Protein AF-A0A8T6FNK4-F1 (afdb_monomer_lite)

Sequence (107 aa):
MPLARRAFQVLQDQLEREAEEIPPPPLLQPEPRVRERVRAERAADGVAVVHGPTAEWLAMTLDIEDVEAREELLDRLRRLGVQRALTRLGVRVGERIRVGEVELTWE

pLDDT: mean 92.65, std 7.88, range [57.12, 98.56]

Structure (mmCIF, N/CA/C/O backbone):
data_AF-A0A8T6FNK4-F1
#
_entry.id   AF-A0A8T6FNK4-F1
#
loop_
_atom_site.group_PDB
_atom_site.id
_atom_site.type_symbol
_atom_site.label_atom_id
_atom_site.label_alt_id
_atom_site.label_comp_id
_atom_site.label_asym_id
_atom_site.label_entity_id
_atom_site.label_seq_id
_atom_site.pdbx_PDB_ins_code
_atom_site.Cartn_x
_atom_site.Cartn_y
_atom_site.Cartn_z
_atom_site.occupancy
_atom_site.B_iso_or_equiv
_atom_site.auth_seq_id
_atom_site.auth_comp_id
_atom_site.auth_asym_id
_atom_site.auth_atom_id
_atom_site.pdbx_PDB_model_num
ATOM 1 N N . MET A 1 1 ? 36.902 22.429 -60.029 1.00 57.12 1 MET A N 1
ATOM 2 C CA . MET A 1 1 ? 37.270 21.641 -58.828 1.00 57.12 1 MET A CA 1
ATOM 3 C C . MET A 1 1 ? 36.617 20.243 -58.827 1.00 57.12 1 MET A C 1
ATOM 5 O O . MET A 1 1 ? 35.851 19.938 -57.922 1.00 57.12 1 MET A O 1
ATOM 9 N N . PRO A 1 2 ? 36.877 19.369 -59.821 1.00 72.69 2 PRO A N 1
ATOM 10 C CA . PRO A 1 2 ? 36.221 18.053 -59.910 1.00 72.69 2 PRO A CA 1
ATOM 11 C C . PRO A 1 2 ? 36.793 16.999 -58.941 1.00 72.69 2 PRO A C 1
ATOM 13 O O . PRO A 1 2 ? 36.080 16.084 -58.540 1.00 72.69 2 PRO A O 1
ATOM 16 N N . LEU A 1 3 ? 38.058 17.142 -58.528 1.00 79.94 3 LEU A N 1
ATOM 17 C CA . LEU A 1 3 ? 38.746 16.165 -57.674 1.00 79.94 3 LEU A CA 1
ATOM 18 C C . LEU A 1 3 ? 38.212 16.141 -56.236 1.00 79.94 3 LEU A C 1
ATOM 20 O O . LEU A 1 3 ? 38.030 15.065 -55.680 1.00 79.94 3 LEU A O 1
ATOM 24 N N . ALA A 1 4 ? 37.884 17.304 -55.665 1.00 87.50 4 ALA A N 1
ATOM 25 C CA . ALA A 1 4 ? 37.330 17.395 -54.312 1.00 87.50 4 ALA A CA 1
ATOM 26 C C . ALA A 1 4 ? 35.978 16.670 -54.189 1.00 87.50 4 ALA A C 1
ATOM 28 O O . ALA A 1 4 ? 35.742 15.954 -53.222 1.00 87.50 4 ALA A O 1
ATOM 29 N N . ARG A 1 5 ? 35.114 16.791 -55.209 1.00 87.88 5 ARG A N 1
ATOM 30 C CA . ARG A 1 5 ? 33.811 16.109 -55.243 1.00 87.88 5 ARG A CA 1
ATOM 31 C C . ARG A 1 5 ? 33.963 14.591 -55.317 1.00 87.88 5 ARG A C 1
ATOM 33 O O . ARG A 1 5 ? 33.252 13.879 -54.620 1.00 87.88 5 ARG A O 1
ATOM 40 N N . ARG A 1 6 ? 34.908 14.110 -56.130 1.00 89.19 6 ARG A N 1
ATOM 41 C CA . ARG A 1 6 ? 35.174 12.675 -56.283 1.00 89.19 6 ARG A CA 1
ATOM 42 C C . ARG A 1 6 ? 35.794 12.070 -55.024 1.00 89.19 6 ARG A C 1
ATOM 44 O O . ARG A 1 6 ? 35.393 10.987 -54.626 1.00 89.19 6 ARG A O 1
ATOM 51 N N . ALA A 1 7 ? 36.726 12.777 -54.385 1.00 90.69 7 ALA A N 1
ATOM 52 C CA . ALA A 1 7 ? 37.293 12.357 -53.105 1.00 90.69 7 ALA A CA 1
ATOM 53 C C . ALA A 1 7 ? 36.218 12.283 -52.009 1.00 90.69 7 ALA A C 1
ATOM 55 O O . ALA A 1 7 ? 36.178 11.317 -51.255 1.00 90.69 7 ALA A O 1
ATOM 56 N N . PHE A 1 8 ? 35.309 13.264 -51.970 1.00 92.12 8 PHE A N 1
ATOM 57 C CA . PHE A 1 8 ? 34.181 13.253 -51.042 1.00 92.12 8 PHE A CA 1
ATOM 58 C C . PHE A 1 8 ? 33.244 12.063 -51.284 1.00 92.12 8 PHE A C 1
ATOM 60 O O . PHE A 1 8 ? 32.860 11.403 -50.329 1.00 92.12 8 PHE A O 1
ATOM 67 N N . GLN A 1 9 ? 32.926 11.745 -52.543 1.00 93.56 9 GLN A N 1
ATOM 68 C CA . GLN A 1 9 ? 32.095 10.583 -52.885 1.00 93.56 9 GLN A CA 1
ATOM 69 C C . GLN A 1 9 ? 32.731 9.263 -52.446 1.00 93.56 9 GLN A C 1
ATOM 71 O O . GLN A 1 9 ? 32.071 8.467 -51.800 1.00 93.56 9 GLN A O 1
ATOM 76 N N . VAL A 1 10 ? 34.028 9.071 -52.701 1.00 93.19 10 VAL A N 1
ATOM 77 C CA . VAL A 1 10 ? 34.735 7.855 -52.264 1.00 93.19 10 VAL A CA 1
ATOM 78 C C . VAL A 1 10 ? 34.715 7.707 -50.741 1.00 93.19 10 VAL A C 1
ATOM 80 O O . VAL A 1 10 ? 34.553 6.599 -50.244 1.00 93.19 10 VAL A O 1
ATOM 83 N N . LEU A 1 11 ? 34.850 8.809 -49.997 1.00 93.19 11 LEU A N 1
ATOM 84 C CA . LEU A 1 11 ? 34.742 8.781 -48.539 1.00 93.19 11 LEU A CA 1
ATOM 85 C C . LEU A 1 11 ? 33.323 8.423 -48.074 1.00 93.19 11 LEU A C 1
ATOM 87 O O . LEU A 1 11 ? 33.187 7.656 -47.130 1.00 93.19 11 LEU A O 1
ATOM 91 N N . GLN A 1 12 ? 32.279 8.958 -48.717 1.00 93.56 12 GLN A N 1
ATOM 92 C CA . GLN A 1 12 ? 30.893 8.608 -48.381 1.00 93.56 12 GLN A CA 1
ATOM 93 C C . GLN A 1 12 ? 30.618 7.125 -48.643 1.00 93.56 12 GLN A C 1
ATOM 95 O O . GLN A 1 12 ? 30.168 6.434 -47.737 1.00 93.56 12 GLN A O 1
ATOM 100 N N . ASP A 1 13 ? 30.999 6.618 -49.817 1.00 93.69 13 ASP A N 1
ATOM 101 C CA . ASP A 1 13 ? 30.824 5.206 -50.176 1.00 93.69 13 ASP A CA 1
ATOM 102 C C . ASP A 1 13 ? 31.567 4.270 -49.205 1.00 93.69 13 ASP A C 1
ATOM 104 O O . ASP A 1 13 ? 31.123 3.154 -48.943 1.00 93.69 13 ASP A O 1
ATOM 108 N N . GLN A 1 14 ? 32.727 4.701 -48.698 1.00 91.38 14 GLN A N 1
ATOM 109 C CA . GLN A 1 14 ? 33.507 3.960 -47.706 1.00 91.38 14 GLN A CA 1
ATOM 110 C C . GLN A 1 14 ? 32.788 3.933 -46.348 1.00 91.38 14 GLN A C 1
ATOM 112 O O . GLN A 1 14 ? 32.658 2.868 -45.752 1.00 91.38 14 GLN A O 1
ATOM 117 N N . LEU A 1 15 ? 32.284 5.082 -45.887 1.00 89.25 15 LEU A N 1
ATOM 118 C CA . LEU A 1 15 ? 31.544 5.196 -44.627 1.00 89.25 15 LEU A CA 1
ATOM 119 C C . LEU A 1 15 ? 30.228 4.411 -44.652 1.00 89.25 15 LEU A C 1
ATOM 121 O O . LEU A 1 15 ? 29.854 3.824 -43.642 1.00 89.25 15 LEU A O 1
ATOM 125 N N . GLU A 1 16 ? 29.534 4.381 -45.791 1.00 89.00 16 GLU A N 1
ATOM 126 C CA . GLU A 1 16 ? 28.312 3.589 -45.967 1.00 89.00 16 GLU A CA 1
ATOM 127 C C . GLU A 1 16 ? 28.598 2.088 -45.853 1.00 89.00 16 GLU A C 1
ATOM 129 O O . GLU A 1 16 ? 27.894 1.392 -45.127 1.00 89.00 16 GLU A O 1
ATOM 134 N N . ARG A 1 17 ? 29.678 1.597 -46.474 1.00 87.88 17 ARG A N 1
ATOM 135 C CA . ARG A 1 17 ? 30.098 0.191 -46.338 1.00 87.88 17 ARG A CA 1
ATOM 136 C C . ARG A 1 17 ? 30.492 -0.157 -44.911 1.00 87.88 17 ARG A C 1
ATOM 138 O O . ARG A 1 17 ? 30.072 -1.185 -44.395 1.00 87.88 17 ARG A O 1
ATOM 145 N N . GLU A 1 18 ? 31.269 0.709 -44.265 1.00 86.56 18 GLU A N 1
ATOM 146 C CA . GLU A 1 18 ? 31.646 0.525 -42.861 1.00 86.56 18 GLU A CA 1
ATOM 147 C C . GLU A 1 18 ? 30.403 0.502 -41.955 1.00 86.56 18 GLU A C 1
ATOM 149 O O . GLU A 1 18 ? 30.331 -0.308 -41.035 1.00 86.56 18 GLU A O 1
ATOM 154 N N . ALA A 1 19 ? 29.389 1.328 -42.235 1.00 84.25 19 ALA A N 1
ATOM 155 C CA . ALA A 1 19 ? 28.127 1.328 -41.497 1.00 84.25 19 ALA A CA 1
ATOM 156 C C . ALA A 1 19 ? 27.272 0.073 -41.752 1.00 84.25 19 ALA A C 1
ATOM 158 O O . ALA A 1 19 ? 26.620 -0.399 -40.823 1.00 84.25 19 ALA A O 1
ATOM 159 N N . GLU A 1 20 ? 27.274 -0.475 -42.971 1.00 85.50 20 GLU A N 1
ATOM 160 C CA . GLU A 1 20 ? 26.592 -1.735 -43.306 1.00 85.50 20 GLU A CA 1
ATOM 161 C C . GLU A 1 20 ? 27.255 -2.958 -42.651 1.00 85.50 20 GLU A C 1
ATOM 163 O O . GLU A 1 20 ? 26.569 -3.915 -42.287 1.00 85.50 20 GLU A O 1
ATOM 168 N N . GLU A 1 21 ? 28.578 -2.928 -42.472 1.00 88.38 21 GLU A N 1
ATOM 169 C CA . GLU A 1 21 ? 29.337 -3.992 -41.805 1.00 88.38 21 GLU A CA 1
ATOM 170 C C . GLU A 1 21 ? 29.169 -3.983 -40.279 1.00 88.38 21 GLU A C 1
ATOM 172 O O . GLU A 1 21 ? 29.308 -5.026 -39.631 1.00 88.38 21 GLU A O 1
ATOM 177 N N . ILE A 1 22 ? 28.845 -2.829 -39.687 1.00 86.19 22 ILE A N 1
ATOM 178 C CA . ILE A 1 22 ? 28.584 -2.714 -38.252 1.00 86.19 22 ILE A CA 1
ATOM 179 C C . ILE A 1 22 ? 27.149 -3.187 -37.974 1.00 86.19 22 ILE A C 1
ATOM 181 O O . ILE A 1 22 ? 26.191 -2.512 -38.358 1.00 86.19 22 ILE A O 1
ATOM 185 N N . PRO A 1 23 ? 26.950 -4.314 -37.259 1.00 86.06 23 PRO A N 1
ATOM 186 C CA . PRO A 1 23 ? 25.608 -4.725 -36.880 1.00 86.06 23 PRO A CA 1
ATOM 187 C C . PRO A 1 23 ? 24.967 -3.628 -36.017 1.00 86.06 23 PRO A C 1
ATOM 189 O O . PRO A 1 23 ? 25.644 -3.048 -35.157 1.00 86.06 23 PRO A O 1
ATOM 192 N N . PRO A 1 24 ? 23.666 -3.340 -36.201 1.00 85.56 24 PRO A N 1
ATOM 193 C CA . PRO A 1 24 ? 22.994 -2.343 -35.388 1.00 85.56 24 PRO A CA 1
ATOM 194 C C . PRO A 1 24 ? 23.098 -2.738 -33.909 1.00 85.56 24 PRO A C 1
ATOM 196 O O . PRO A 1 24 ? 23.025 -3.929 -33.579 1.00 85.56 24 PRO A O 1
ATOM 199 N N . PRO A 1 25 ? 23.258 -1.763 -32.997 1.00 86.56 25 PRO A N 1
ATOM 200 C CA . PRO A 1 25 ? 23.286 -2.065 -31.577 1.00 86.56 25 PRO A CA 1
ATOM 201 C C . PRO A 1 25 ? 21.984 -2.774 -31.175 1.00 86.56 25 PRO A C 1
ATOM 203 O O . PRO A 1 25 ? 20.919 -2.477 -31.731 1.00 86.56 25 PRO A O 1
ATOM 206 N N . PRO A 1 26 ? 22.033 -3.702 -30.206 1.00 89.62 26 PRO A N 1
ATOM 207 C CA . PRO A 1 26 ? 20.836 -4.395 -29.761 1.00 89.62 26 PRO A CA 1
ATOM 208 C C . PRO A 1 26 ? 19.813 -3.387 -29.228 1.00 89.62 26 PRO A C 1
ATOM 210 O O . PRO A 1 26 ? 20.117 -2.557 -28.369 1.00 89.62 26 PRO A O 1
ATOM 213 N N . L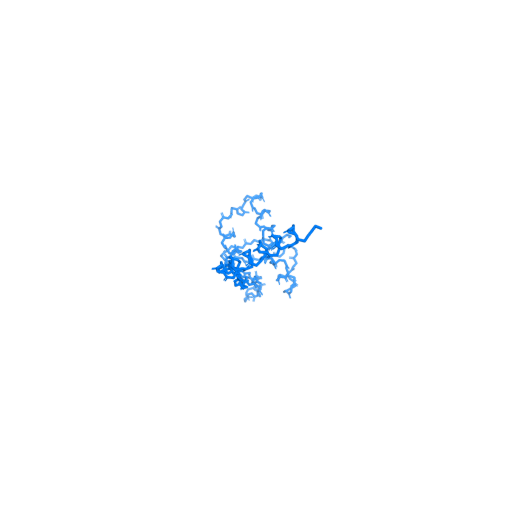EU A 1 27 ? 18.576 -3.483 -29.717 1.00 91.56 27 LEU A N 1
ATOM 214 C CA . LEU A 1 27 ? 17.462 -2.722 -29.168 1.00 91.56 27 LEU A CA 1
ATOM 215 C C . LEU A 1 27 ? 17.015 -3.381 -27.862 1.00 91.56 27 LEU A C 1
ATOM 217 O O . LEU A 1 27 ? 16.412 -4.453 -27.868 1.00 91.56 27 LEU A O 1
ATOM 221 N N . LEU A 1 28 ? 17.297 -2.730 -26.735 1.00 90.25 28 LEU A N 1
ATOM 222 C CA . LEU A 1 28 ? 16.759 -3.138 -25.441 1.00 90.25 28 LEU A CA 1
ATOM 223 C C . LEU A 1 28 ? 15.255 -2.836 -25.414 1.00 90.25 28 LEU A C 1
ATOM 225 O O . LEU A 1 28 ? 14.851 -1.685 -25.260 1.00 90.25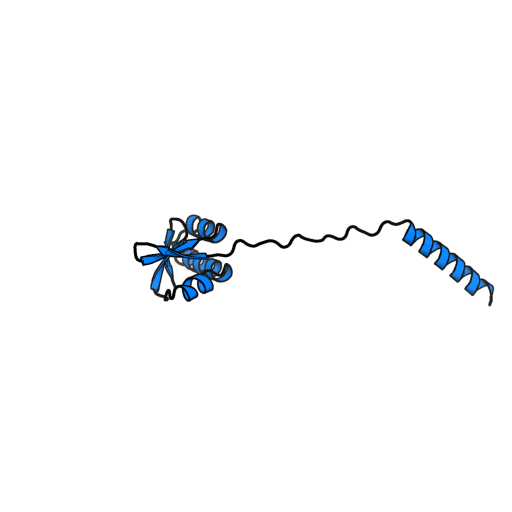 28 LEU A O 1
ATOM 229 N N . GLN A 1 29 ? 14.428 -3.870 -25.560 1.00 86.00 29 GLN A N 1
ATOM 230 C CA . GLN A 1 29 ? 12.983 -3.788 -25.344 1.00 86.00 29 GLN A CA 1
ATOM 231 C C . GLN A 1 29 ? 12.669 -4.337 -23.949 1.00 86.00 29 GLN A C 1
ATOM 233 O O . GLN A 1 29 ? 12.567 -5.553 -23.788 1.00 86.00 29 GLN A O 1
ATOM 238 N N . PRO A 1 30 ? 12.574 -3.486 -22.909 1.00 84.75 30 PRO A N 1
ATOM 239 C CA . PRO A 1 30 ? 12.195 -3.966 -21.591 1.00 84.75 30 PRO A CA 1
ATOM 240 C C . PRO A 1 30 ? 10.786 -4.553 -21.656 1.00 84.75 30 PRO A C 1
ATOM 242 O O . PRO A 1 30 ? 9.855 -3.905 -22.139 1.00 84.75 30 PRO A O 1
ATOM 245 N N . GLU A 1 31 ? 10.625 -5.769 -21.140 1.00 83.94 31 GLU A N 1
ATOM 246 C CA . GLU A 1 31 ? 9.302 -6.361 -21.001 1.00 83.94 31 GLU A CA 1
ATOM 247 C C . GLU A 1 31 ? 8.420 -5.460 -20.121 1.00 83.94 31 GLU A C 1
ATOM 249 O O . GLU A 1 31 ? 8.889 -4.938 -19.095 1.00 83.94 31 GLU A O 1
ATOM 254 N N . PRO A 1 32 ? 7.137 -5.262 -20.481 1.00 78.81 32 PRO A N 1
ATOM 255 C CA . PRO A 1 32 ? 6.202 -4.562 -19.621 1.00 78.81 32 PRO A CA 1
ATOM 256 C C . PRO A 1 32 ? 6.146 -5.268 -18.267 1.00 78.81 32 PRO A C 1
ATOM 258 O O . PRO A 1 32 ? 5.621 -6.374 -18.144 1.00 78.81 32 PRO A O 1
ATOM 261 N N . ARG A 1 33 ? 6.673 -4.627 -17.220 1.00 72.56 33 ARG A N 1
ATOM 262 C CA . ARG A 1 33 ? 6.531 -5.152 -15.862 1.00 72.56 33 ARG A CA 1
ATOM 263 C C . ARG A 1 33 ? 5.061 -5.073 -15.481 1.00 72.56 33 ARG A C 1
ATOM 265 O O . ARG A 1 33 ? 4.550 -3.987 -15.192 1.00 72.56 33 ARG A O 1
ATOM 272 N N . VAL A 1 34 ? 4.386 -6.219 -15.449 1.00 65.75 34 VAL A N 1
ATOM 273 C CA . VAL A 1 34 ? 3.091 -6.348 -14.781 1.00 65.75 34 VAL A CA 1
ATOM 274 C C . VAL A 1 34 ? 3.360 -6.128 -13.297 1.00 65.75 34 VAL A C 1
ATOM 276 O O . VAL A 1 34 ? 3.755 -7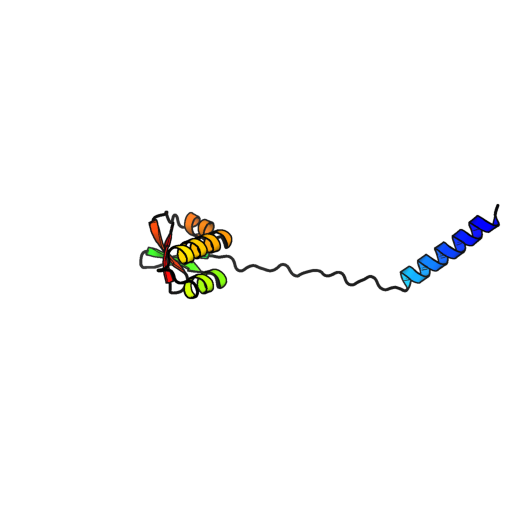.039 -12.579 1.00 65.75 34 VAL A O 1
ATOM 279 N N . ARG A 1 35 ? 3.225 -4.884 -12.831 1.00 65.31 35 ARG A N 1
ATOM 280 C CA . ARG A 1 35 ? 3.212 -4.620 -11.393 1.00 65.31 35 ARG A CA 1
ATOM 281 C C . ARG A 1 35 ? 1.988 -5.337 -10.842 1.00 65.31 35 ARG A C 1
ATOM 283 O O . ARG A 1 35 ? 0.873 -5.043 -11.285 1.00 65.31 35 ARG A O 1
ATOM 290 N N . GLU A 1 36 ? 2.188 -6.271 -9.917 1.00 69.44 36 GLU A N 1
ATOM 291 C CA . GLU A 1 36 ? 1.071 -6.811 -9.150 1.00 69.44 36 GLU A CA 1
ATOM 292 C C . GLU A 1 36 ? 0.312 -5.639 -8.539 1.00 69.44 36 GLU A C 1
ATOM 294 O O . GLU A 1 36 ? 0.874 -4.784 -7.851 1.00 69.44 36 GLU A O 1
ATOM 299 N N . ARG A 1 37 ? -0.967 -5.528 -8.900 1.00 80.12 37 ARG A N 1
ATOM 300 C CA . ARG A 1 37 ? -1.797 -4.443 -8.396 1.00 80.12 37 ARG A CA 1
ATOM 301 C C . ARG A 1 37 ? -2.133 -4.762 -6.954 1.00 80.12 37 ARG A C 1
ATOM 303 O O . ARG A 1 37 ? -2.646 -5.844 -6.683 1.00 80.12 37 ARG A O 1
ATOM 310 N N . VAL A 1 38 ? -1.947 -3.775 -6.085 1.00 94.06 38 VAL A N 1
ATOM 311 C CA . VAL A 1 38 ? -2.585 -3.771 -4.773 1.00 94.06 38 VAL A CA 1
ATOM 312 C C . VAL A 1 38 ? -4.086 -3.992 -4.959 1.00 94.06 38 VAL A C 1
ATOM 314 O O . VAL A 1 38 ? -4.740 -3.303 -5.754 1.00 94.06 38 VAL A O 1
ATOM 317 N N . ARG A 1 39 ? -4.621 -4.967 -4.232 1.00 95.50 39 ARG A N 1
ATOM 318 C CA . ARG A 1 39 ? -6.054 -5.250 -4.140 1.00 95.50 39 ARG A CA 1
ATOM 319 C C . ARG A 1 39 ? -6.484 -5.111 -2.691 1.00 95.50 39 ARG A C 1
ATOM 321 O O . ARG A 1 39 ? -5.664 -5.190 -1.788 1.00 95.50 39 ARG A O 1
ATOM 328 N N . ALA A 1 40 ? -7.768 -4.878 -2.482 1.00 97.25 40 ALA A N 1
ATOM 329 C CA . ALA A 1 40 ? -8.345 -4.931 -1.156 1.00 97.25 40 ALA A CA 1
ATOM 330 C C . ALA A 1 40 ? -9.723 -5.584 -1.239 1.00 97.25 40 ALA A C 1
ATOM 332 O O . ALA A 1 40 ? -10.417 -5.430 -2.248 1.00 97.25 40 ALA A O 1
ATOM 333 N N . GLU A 1 41 ? -10.124 -6.255 -0.169 1.00 97.81 41 GLU A N 1
ATOM 334 C CA . GLU A 1 41 ? -11.456 -6.835 0.012 1.00 97.81 41 GLU A CA 1
ATOM 335 C C . GLU A 1 41 ? -11.942 -6.639 1.452 1.00 97.81 41 GLU A C 1
ATOM 337 O O . GLU A 1 41 ? -11.155 -6.291 2.330 1.00 97.81 41 GLU A O 1
ATOM 342 N N . ARG A 1 42 ? -13.239 -6.831 1.713 1.00 97.75 42 ARG A N 1
ATOM 343 C CA . ARG A 1 42 ? -13.735 -6.922 3.094 1.00 97.75 42 ARG A CA 1
ATOM 344 C C . ARG A 1 42 ? -13.722 -8.380 3.537 1.00 97.75 42 ARG A C 1
ATOM 346 O O . ARG A 1 42 ? -14.293 -9.227 2.854 1.00 97.75 42 ARG A O 1
ATOM 353 N N . ALA A 1 43 ? -13.096 -8.649 4.677 1.00 97.19 43 ALA A N 1
ATOM 354 C CA . ALA A 1 43 ? -13.136 -9.953 5.322 1.00 97.19 43 ALA A CA 1
ATOM 355 C C . ALA A 1 43 ? -14.495 -10.209 5.998 1.00 97.19 43 ALA A C 1
ATOM 357 O O . ALA A 1 43 ? -15.344 -9.320 6.105 1.00 97.19 43 ALA A O 1
ATOM 358 N N . ALA A 1 44 ? -14.703 -11.445 6.460 1.00 96.19 44 ALA A N 1
ATOM 359 C CA . ALA A 1 44 ? -15.940 -11.863 7.126 1.00 96.19 44 ALA A CA 1
ATOM 360 C C . ALA A 1 44 ? -16.216 -11.104 8.439 1.00 96.19 44 ALA A C 1
ATOM 362 O O . ALA A 1 44 ? -17.371 -10.939 8.820 1.00 96.19 44 ALA A O 1
ATOM 363 N N . ASP A 1 45 ? -15.166 -10.616 9.104 1.00 95.62 45 ASP A N 1
ATOM 364 C CA . ASP A 1 45 ? -15.237 -9.759 10.296 1.00 95.62 45 ASP A CA 1
ATOM 365 C C . ASP A 1 45 ? -15.510 -8.276 9.963 1.00 95.62 45 ASP A C 1
ATOM 367 O O . ASP A 1 45 ? -15.614 -7.440 10.859 1.00 95.62 45 ASP A O 1
ATOM 371 N N . GLY A 1 46 ? -15.643 -7.942 8.676 1.00 95.38 46 GLY A N 1
ATOM 372 C CA . GLY A 1 46 ? -15.898 -6.595 8.178 1.00 95.38 46 GLY A CA 1
ATOM 373 C C . GLY A 1 46 ? -14.649 -5.728 8.011 1.00 95.38 46 GLY A C 1
ATOM 374 O O . GLY A 1 46 ? -14.759 -4.653 7.414 1.00 95.38 46 GLY A O 1
ATOM 375 N N . VAL A 1 47 ? -13.471 -6.171 8.464 1.00 97.94 47 VAL A N 1
ATOM 376 C CA . VAL A 1 47 ? -12.212 -5.424 8.323 1.00 97.94 47 VAL A CA 1
ATOM 377 C C . VAL A 1 47 ? -11.767 -5.436 6.860 1.00 97.94 47 VAL A C 1
ATOM 379 O O . VAL A 1 47 ? -11.898 -6.439 6.154 1.00 97.94 47 VAL A O 1
ATOM 382 N N . ALA A 1 48 ? -11.262 -4.304 6.370 1.00 98.31 48 ALA A N 1
ATOM 383 C CA . ALA A 1 48 ? -10.712 -4.236 5.022 1.00 98.31 48 ALA A CA 1
ATOM 384 C C . ALA A 1 48 ? -9.302 -4.841 4.994 1.00 98.31 48 ALA A C 1
ATOM 386 O O . ALA A 1 48 ? -8.406 -4.353 5.679 1.00 98.31 48 ALA A O 1
ATOM 387 N N . VAL A 1 49 ? -9.110 -5.879 4.186 1.00 98.44 49 VAL A N 1
ATOM 388 C CA . VAL A 1 49 ? -7.838 -6.586 4.011 1.00 98.44 49 VAL A CA 1
ATOM 389 C C . VAL A 1 49 ? -7.187 -6.132 2.712 1.00 98.44 49 VAL A C 1
ATOM 391 O O . VAL A 1 49 ? -7.825 -6.132 1.660 1.00 98.44 49 VAL A O 1
ATOM 394 N N . VAL A 1 50 ? -5.922 -5.732 2.785 1.00 98.12 50 VAL A N 1
ATOM 395 C CA . VAL A 1 50 ? -5.099 -5.270 1.667 1.00 98.12 50 VAL A CA 1
ATOM 396 C C . VAL A 1 50 ? -4.114 -6.367 1.282 1.00 98.12 50 VAL A C 1
ATOM 398 O O . VAL A 1 50 ? -3.350 -6.840 2.118 1.00 98.12 50 VAL A O 1
ATOM 401 N N . HIS A 1 51 ? -4.102 -6.701 -0.006 1.00 96.81 51 HIS A N 1
ATOM 402 C CA . HIS A 1 51 ? -3.241 -7.711 -0.616 1.00 96.81 51 HIS A CA 1
ATOM 403 C C . HIS A 1 51 ? -2.229 -7.058 -1.558 1.00 96.81 51 HIS A C 1
ATOM 405 O O . HIS A 1 51 ? -2.598 -6.261 -2.434 1.00 96.81 51 HIS A O 1
ATOM 411 N N . GLY A 1 52 ? -0.961 -7.428 -1.417 1.00 95.00 52 GLY A N 1
ATOM 412 C CA . GLY A 1 52 ? 0.138 -6.980 -2.262 1.00 95.00 52 GLY A CA 1
ATOM 413 C C . GLY A 1 52 ? 1.497 -7.219 -1.595 1.00 95.00 52 GLY A C 1
ATOM 414 O O . GLY A 1 52 ? 1.739 -6.622 -0.545 1.00 95.00 52 GLY A O 1
ATOM 415 N N . PRO A 1 53 ? 2.438 -7.958 -2.219 1.00 94.75 53 PRO A N 1
ATOM 416 C CA . PRO A 1 53 ? 3.661 -8.396 -1.537 1.00 94.75 53 PRO A CA 1
ATOM 417 C C . PRO A 1 53 ? 4.496 -7.264 -0.933 1.00 94.75 53 PRO A C 1
ATOM 419 O O . PRO A 1 53 ? 4.997 -7.375 0.179 1.00 94.75 53 PRO A O 1
ATOM 422 N N . THR A 1 54 ? 4.634 -6.138 -1.641 1.00 95.06 54 THR A N 1
ATOM 423 C CA . THR A 1 54 ? 5.382 -4.981 -1.122 1.00 95.06 54 THR A CA 1
ATOM 424 C C . THR A 1 54 ? 4.653 -4.286 0.026 1.00 95.06 54 THR A C 1
ATOM 426 O O . THR A 1 54 ? 5.306 -3.807 0.945 1.00 95.06 54 THR A O 1
ATOM 429 N N . ALA A 1 55 ? 3.321 -4.212 -0.019 1.00 96.81 55 ALA A N 1
ATOM 430 C CA . ALA A 1 55 ? 2.533 -3.593 1.045 1.00 96.81 55 ALA A CA 1
ATOM 431 C C . ALA A 1 55 ? 2.594 -4.436 2.326 1.00 96.81 55 ALA A C 1
ATOM 433 O O . ALA A 1 55 ? 2.861 -3.898 3.396 1.00 96.81 55 ALA A O 1
ATOM 434 N N . GLU A 1 56 ? 2.423 -5.751 2.189 1.00 97.44 56 GLU A N 1
ATOM 435 C CA . GLU A 1 56 ? 2.527 -6.725 3.280 1.00 97.44 56 GLU A CA 1
ATOM 436 C C . GLU A 1 56 ? 3.926 -6.718 3.901 1.00 97.44 56 GLU A C 1
ATOM 438 O O . GLU A 1 56 ? 4.067 -6.574 5.112 1.00 97.44 56 GLU A O 1
ATOM 443 N N . TRP A 1 57 ? 4.974 -6.766 3.071 1.00 97.31 57 TRP A N 1
ATOM 444 C CA . TRP A 1 57 ? 6.356 -6.707 3.548 1.00 97.31 57 TRP A CA 1
ATOM 445 C C . TRP A 1 57 ? 6.664 -5.412 4.312 1.00 97.31 57 TRP A C 1
ATOM 447 O O . TRP A 1 57 ? 7.295 -5.461 5.367 1.00 97.31 57 TRP A O 1
ATOM 457 N N . LEU A 1 58 ? 6.210 -4.257 3.808 1.00 97.56 58 LEU A N 1
ATOM 458 C CA . LEU A 1 58 ? 6.390 -2.977 4.4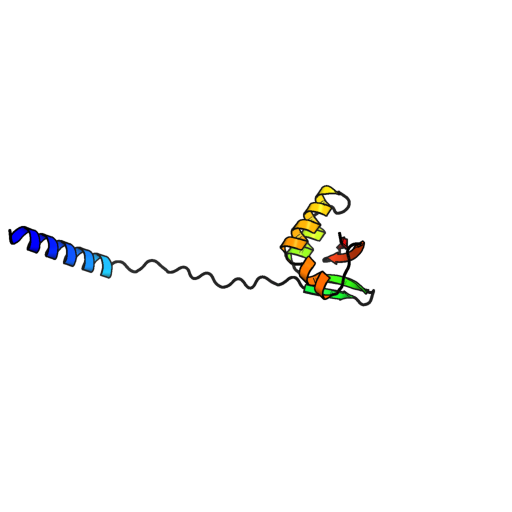98 1.00 97.56 58 LEU A CA 1
ATOM 459 C C . LEU A 1 58 ? 5.696 -2.973 5.861 1.00 97.56 58 LEU A C 1
ATOM 461 O O . LEU A 1 58 ? 6.315 -2.566 6.840 1.00 97.56 58 LEU A O 1
ATOM 465 N N . ALA A 1 59 ? 4.446 -3.441 5.919 1.00 97.62 59 ALA A N 1
ATOM 466 C CA . ALA A 1 59 ? 3.675 -3.487 7.155 1.00 97.62 59 ALA A CA 1
ATOM 467 C C . ALA A 1 59 ? 4.331 -4.394 8.205 1.00 97.62 59 ALA A C 1
ATOM 469 O O . ALA A 1 59 ? 4.379 -4.033 9.372 1.00 97.62 59 ALA A O 1
ATOM 470 N N . MET A 1 60 ? 4.898 -5.530 7.788 1.00 97.38 60 MET A N 1
ATOM 471 C CA . MET A 1 60 ? 5.618 -6.443 8.683 1.00 97.38 60 MET A CA 1
ATOM 472 C C . MET A 1 60 ? 6.984 -5.921 9.152 1.00 97.38 60 MET A C 1
ATOM 474 O O . MET A 1 60 ? 7.501 -6.409 10.154 1.00 97.38 60 MET A O 1
ATOM 478 N N . THR A 1 61 ? 7.611 -5.008 8.405 1.00 97.19 61 THR A N 1
ATOM 479 C CA . THR A 1 61 ? 9.000 -4.582 8.657 1.00 97.19 61 THR A CA 1
ATOM 480 C C . THR A 1 61 ? 9.087 -3.287 9.462 1.00 97.19 61 THR A C 1
ATOM 482 O O . THR A 1 61 ? 10.064 -3.082 10.179 1.00 97.19 61 THR A O 1
ATOM 485 N N . LEU A 1 62 ? 8.109 -2.392 9.317 1.00 96.56 62 LEU A N 1
ATOM 486 C CA . LEU A 1 62 ? 8.076 -1.124 10.041 1.00 96.56 62 LEU A CA 1
ATOM 487 C C . LEU A 1 62 ? 7.452 -1.313 11.427 1.00 96.56 62 LEU A C 1
ATOM 489 O O . LEU A 1 62 ? 6.463 -2.028 11.574 1.00 96.56 62 LEU A O 1
ATOM 493 N N . ASP A 1 63 ? 8.026 -0.654 12.432 1.00 96.19 63 ASP A N 1
ATOM 494 C CA . ASP A 1 63 ? 7.454 -0.614 13.777 1.00 96.19 63 ASP A CA 1
ATOM 495 C C . ASP A 1 63 ? 6.246 0.329 13.784 1.00 96.19 63 ASP A C 1
ATOM 497 O O . ASP A 1 63 ? 6.392 1.541 13.675 1.00 96.19 63 ASP A O 1
ATOM 501 N N . ILE A 1 64 ? 5.039 -0.224 13.857 1.00 95.50 64 ILE A N 1
ATOM 502 C CA . ILE A 1 64 ? 3.796 0.556 13.779 1.00 95.50 64 ILE A CA 1
ATOM 503 C C . ILE A 1 64 ? 3.482 1.334 15.064 1.00 95.50 64 ILE A C 1
ATOM 505 O O . ILE A 1 64 ? 2.650 2.250 15.034 1.00 95.50 64 ILE A O 1
ATOM 509 N N . GLU A 1 65 ? 4.114 0.966 16.181 1.00 95.69 65 GLU A N 1
ATOM 510 C CA . GLU A 1 65 ? 3.946 1.652 17.463 1.00 95.69 65 GLU A CA 1
ATOM 511 C C . GLU A 1 65 ? 4.719 2.977 17.465 1.00 95.69 65 GLU A C 1
ATOM 513 O O . GLU A 1 65 ? 4.270 3.961 18.060 1.00 95.69 65 GLU A O 1
ATOM 518 N N . ASP A 1 66 ? 5.829 3.040 16.724 1.00 97.62 66 ASP A N 1
ATOM 519 C CA . ASP A 1 66 ? 6.508 4.293 16.427 1.00 97.62 66 ASP A CA 1
ATOM 520 C C . ASP A 1 66 ? 5.688 5.144 15.444 1.00 97.62 66 ASP A C 1
ATOM 522 O O . ASP A 1 66 ? 5.253 4.704 14.377 1.00 97.62 66 ASP A O 1
ATOM 526 N N . VAL A 1 67 ? 5.453 6.399 15.824 1.00 97.06 67 VAL A N 1
ATOM 527 C CA . VAL A 1 67 ? 4.596 7.323 15.073 1.00 97.06 67 VAL A CA 1
ATOM 528 C C . VAL A 1 67 ? 5.209 7.646 13.715 1.00 97.06 67 VAL A C 1
ATOM 530 O O . VAL A 1 67 ? 4.505 7.603 12.709 1.00 97.06 67 VAL A O 1
ATOM 533 N N . GLU A 1 68 ? 6.514 7.909 13.673 1.00 97.88 68 GLU A N 1
ATOM 534 C CA . GLU A 1 68 ? 7.212 8.293 12.443 1.00 97.88 68 GLU A CA 1
ATOM 535 C C . GLU A 1 68 ? 7.251 7.126 11.446 1.00 97.88 68 GLU A C 1
ATOM 537 O O . GLU A 1 68 ? 6.935 7.289 10.263 1.00 97.88 68 GLU A O 1
ATOM 542 N N . ALA A 1 69 ? 7.563 5.917 11.921 1.00 97.69 69 ALA A N 1
ATOM 543 C CA . ALA A 1 69 ? 7.528 4.713 11.097 1.00 97.69 69 ALA A CA 1
ATOM 544 C C . ALA A 1 69 ? 6.114 4.372 10.590 1.00 97.69 69 ALA A C 1
ATOM 546 O O . ALA A 1 69 ? 5.964 3.960 9.432 1.00 97.69 69 ALA A O 1
ATOM 547 N N . ARG A 1 70 ? 5.067 4.580 11.401 1.00 97.62 70 ARG A N 1
ATOM 548 C CA . ARG A 1 70 ? 3.670 4.401 10.972 1.00 97.62 70 ARG A CA 1
ATOM 549 C C . ARG A 1 70 ? 3.258 5.411 9.900 1.00 97.62 70 ARG A C 1
ATOM 551 O O . ARG A 1 70 ? 2.613 5.021 8.925 1.00 97.62 70 ARG A O 1
ATOM 558 N N . GLU A 1 71 ? 3.634 6.678 10.038 1.00 97.81 71 GLU A N 1
ATOM 559 C CA . GLU A 1 71 ? 3.368 7.703 9.019 1.00 97.81 71 GLU A CA 1
ATOM 560 C C . GLU A 1 71 ? 4.059 7.360 7.690 1.00 97.81 71 GLU A C 1
ATOM 562 O O . GLU A 1 71 ? 3.414 7.368 6.636 1.00 97.81 71 GLU A O 1
ATOM 567 N N . GLU A 1 72 ? 5.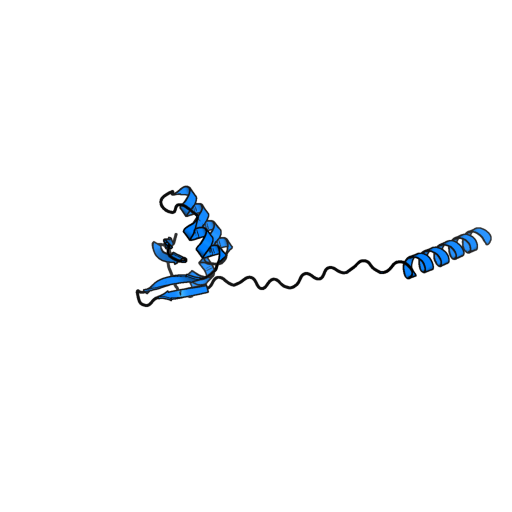331 6.952 7.737 1.00 98.25 72 GLU A N 1
ATOM 568 C CA . GLU A 1 72 ? 6.077 6.500 6.557 1.00 98.25 72 GLU A CA 1
ATOM 569 C C . GLU A 1 72 ? 5.436 5.255 5.917 1.00 98.25 72 GLU A C 1
ATOM 571 O O . GLU A 1 72 ? 5.345 5.159 4.686 1.00 98.25 72 GLU A O 1
ATOM 576 N N . LEU A 1 73 ? 4.948 4.302 6.723 1.00 98.12 73 LEU A N 1
ATOM 577 C CA . LEU A 1 73 ? 4.196 3.148 6.227 1.00 98.12 73 LEU A CA 1
ATOM 578 C C . LEU A 1 73 ? 2.959 3.611 5.449 1.00 98.12 73 LEU A C 1
ATOM 580 O O . LEU A 1 73 ? 2.787 3.226 4.289 1.00 98.12 73 LEU A O 1
ATOM 584 N N . LEU A 1 74 ? 2.116 4.451 6.053 1.00 98.12 74 LEU A N 1
ATOM 585 C CA . LEU A 1 74 ? 0.888 4.953 5.432 1.00 98.12 74 LEU A CA 1
ATOM 586 C C . LEU A 1 74 ? 1.184 5.694 4.120 1.00 98.12 74 LEU A C 1
ATOM 588 O O . LEU A 1 74 ? 0.532 5.437 3.102 1.00 98.12 74 LEU A O 1
ATOM 592 N N . ASP A 1 75 ? 2.217 6.533 4.088 1.00 98.25 75 ASP A N 1
ATOM 593 C CA . ASP A 1 75 ? 2.645 7.236 2.879 1.00 98.25 75 ASP A CA 1
ATOM 594 C C . ASP A 1 75 ? 3.118 6.291 1.771 1.00 98.25 75 ASP A C 1
ATOM 596 O O . ASP A 1 75 ? 2.743 6.447 0.597 1.00 98.25 75 ASP A O 1
ATOM 600 N N . ARG A 1 76 ? 3.887 5.255 2.115 1.00 97.69 76 ARG A N 1
ATOM 601 C CA . ARG A 1 76 ? 4.295 4.228 1.147 1.00 97.69 76 ARG A CA 1
ATOM 602 C C . ARG A 1 76 ? 3.102 3.434 0.627 1.00 97.69 76 ARG A C 1
ATOM 604 O O . ARG A 1 76 ? 3.013 3.201 -0.582 1.00 97.69 76 ARG A O 1
ATOM 611 N N . LEU A 1 77 ? 2.148 3.078 1.485 1.00 97.19 77 LEU A N 1
ATOM 612 C CA . LEU A 1 77 ? 0.916 2.396 1.083 1.00 97.19 77 LEU A CA 1
ATOM 613 C C . LEU A 1 77 ? 0.103 3.249 0.092 1.00 97.19 77 LEU A C 1
ATOM 615 O O . LEU A 1 77 ? -0.357 2.735 -0.937 1.00 97.19 77 LEU A O 1
ATOM 619 N N . ARG A 1 78 ? -0.014 4.566 0.320 1.00 97.12 78 ARG A N 1
ATOM 620 C CA . ARG A 1 78 ? -0.661 5.499 -0.627 1.00 97.12 78 ARG A CA 1
ATOM 621 C C . ARG A 1 78 ? 0.015 5.464 -1.999 1.00 97.12 78 ARG A C 1
ATOM 623 O O . ARG A 1 78 ? -0.675 5.319 -3.012 1.00 97.12 78 ARG A O 1
ATOM 630 N N . ARG A 1 79 ? 1.353 5.495 -2.046 1.00 96.25 79 ARG A N 1
ATOM 631 C CA . ARG A 1 79 ? 2.146 5.421 -3.293 1.00 96.25 79 ARG A CA 1
ATOM 632 C C . ARG A 1 79 ? 2.002 4.087 -4.029 1.00 96.25 79 ARG A C 1
ATOM 634 O O . ARG A 1 79 ? 2.052 4.063 -5.257 1.00 96.25 79 ARG A O 1
ATOM 641 N N . LEU A 1 80 ? 1.784 2.992 -3.303 1.00 95.69 80 LEU A N 1
ATOM 642 C CA . LEU A 1 80 ? 1.501 1.672 -3.881 1.00 95.69 80 LEU A CA 1
ATOM 643 C C . LEU A 1 80 ? 0.063 1.542 -4.416 1.00 95.69 80 LEU A C 1
ATOM 645 O O . LEU A 1 80 ? -0.256 0.576 -5.108 1.00 95.69 80 LEU A O 1
ATOM 649 N N . GLY A 1 81 ? -0.804 2.525 -4.152 1.00 95.75 81 GLY A N 1
ATOM 650 C CA . GLY A 1 81 ? -2.185 2.554 -4.632 1.00 95.75 81 GLY A CA 1
ATOM 651 C C . GLY A 1 81 ? -3.210 1.978 -3.654 1.00 95.75 81 GLY A C 1
ATOM 652 O O . GLY A 1 81 ? -4.370 1.803 -4.040 1.00 95.75 81 GLY A O 1
ATOM 653 N N . VAL A 1 82 ? -2.825 1.735 -2.395 1.00 97.19 82 VAL A N 1
ATOM 654 C CA . VAL A 1 82 ? -3.717 1.226 -1.338 1.00 97.19 82 VAL A CA 1
ATOM 655 C C . VAL A 1 82 ? -4.900 2.166 -1.122 1.00 97.19 82 VAL A C 1
ATOM 657 O O . VAL A 1 82 ? -6.039 1.710 -1.125 1.00 97.19 82 VAL A O 1
ATOM 660 N N . GLN A 1 83 ? -4.675 3.485 -1.088 1.00 97.25 83 GLN A N 1
ATOM 661 C CA . GLN A 1 83 ? -5.753 4.475 -0.960 1.00 97.25 83 GLN A CA 1
ATOM 662 C C . GLN A 1 83 ? -6.847 4.289 -2.021 1.00 97.25 83 GLN A C 1
ATOM 664 O O . GLN A 1 83 ? -8.038 4.349 -1.718 1.00 97.25 83 GLN A O 1
ATOM 669 N N . ARG A 1 84 ? -6.465 4.013 -3.274 1.00 96.31 84 ARG A N 1
ATOM 670 C CA . ARG A 1 84 ? -7.420 3.775 -4.366 1.00 96.31 84 ARG A CA 1
ATOM 671 C C . ARG A 1 84 ? -8.157 2.442 -4.209 1.00 96.31 84 ARG A C 1
ATOM 673 O O . ARG A 1 84 ? -9.293 2.328 -4.672 1.00 96.31 84 ARG A O 1
ATOM 680 N N . ALA A 1 85 ? -7.515 1.423 -3.644 1.00 96.75 85 ALA A N 1
ATOM 681 C CA . ALA A 1 85 ? -8.151 0.140 -3.355 1.00 96.75 85 ALA A CA 1
ATOM 682 C C . ALA A 1 85 ? -9.174 0.284 -2.214 1.00 96.75 85 ALA A C 1
ATOM 684 O O . ALA A 1 85 ? -10.338 -0.061 -2.396 1.00 96.75 85 ALA A O 1
ATOM 685 N N . LEU A 1 86 ? -8.775 0.912 -1.106 1.00 97.75 86 LEU A N 1
ATOM 686 C CA . LEU A 1 86 ? -9.620 1.168 0.062 1.00 97.75 86 LEU A CA 1
ATOM 687 C C . LEU A 1 86 ? -10.811 2.082 -0.259 1.00 97.75 86 LEU A C 1
ATOM 689 O O . LEU A 1 86 ? -11.944 1.778 0.105 1.00 97.75 86 LEU A O 1
ATOM 693 N N . THR A 1 87 ? -10.592 3.144 -1.042 1.00 97.44 87 THR A N 1
ATOM 694 C CA . THR A 1 87 ? -11.672 4.046 -1.485 1.00 97.44 87 THR A CA 1
ATOM 695 C C . THR A 1 87 ? -12.741 3.296 -2.285 1.00 97.44 87 THR A C 1
ATOM 697 O O . THR A 1 87 ? -13.929 3.569 -2.136 1.00 97.44 87 THR A O 1
ATOM 700 N N . ARG A 1 88 ? -12.348 2.316 -3.114 1.00 96.56 88 ARG A N 1
ATOM 701 C CA . ARG A 1 88 ? -13.296 1.486 -3.879 1.00 96.56 88 ARG A CA 1
ATOM 702 C C . ARG A 1 88 ? -14.125 0.551 -2.999 1.00 96.56 88 ARG A C 1
ATOM 704 O O . ARG A 1 88 ? -15.230 0.199 -3.395 1.00 96.56 88 ARG A O 1
ATOM 711 N N . LEU A 1 89 ? -13.619 0.193 -1.822 1.00 97.00 89 LEU A N 1
ATOM 712 C CA . LEU A 1 89 ? -14.361 -0.539 -0.792 1.00 97.00 89 LEU A CA 1
ATOM 713 C C . LEU A 1 89 ? -15.186 0.371 0.131 1.00 97.00 89 LEU A C 1
ATOM 715 O O . LEU A 1 89 ? -15.888 -0.125 1.012 1.00 97.00 89 LEU A O 1
ATOM 719 N N . GLY A 1 90 ? -15.088 1.693 -0.037 1.00 97.62 90 GLY A N 1
ATOM 720 C CA . GLY A 1 90 ? -15.765 2.665 0.816 1.00 97.62 90 GLY A CA 1
ATOM 721 C C . GLY A 1 90 ? -15.169 2.804 2.218 1.00 97.62 90 GLY A C 1
ATOM 722 O O . GLY A 1 90 ? -15.854 3.327 3.091 1.00 97.62 90 GLY A O 1
ATOM 723 N N . VAL A 1 91 ? -13.929 2.352 2.432 1.00 98.12 91 VAL A N 1
ATOM 724 C CA . VAL A 1 91 ? -13.210 2.519 3.705 1.00 98.12 91 VAL A CA 1
ATOM 725 C C . VAL A 1 91 ? -12.930 4.001 3.944 1.00 98.12 91 VAL A C 1
ATOM 727 O O . VAL A 1 91 ? -12.491 4.720 3.039 1.00 98.12 91 VAL A O 1
ATOM 730 N N . ARG A 1 92 ? -13.208 4.466 5.158 1.00 96.44 92 ARG A N 1
ATOM 731 C CA . ARG A 1 92 ? -13.011 5.840 5.616 1.00 96.44 92 ARG A CA 1
ATOM 732 C C . ARG A 1 92 ? -11.744 5.973 6.454 1.00 96.44 92 ARG A C 1
ATOM 734 O O . ARG A 1 92 ? -11.229 5.005 7.003 1.00 96.44 92 ARG A O 1
ATOM 741 N N . VAL A 1 93 ? -11.266 7.209 6.559 1.00 96.62 93 VAL A N 1
ATOM 742 C CA . VAL A 1 93 ? -10.257 7.592 7.552 1.00 96.62 93 VAL A CA 1
ATOM 743 C C . VAL A 1 93 ? -10.791 7.269 8.951 1.00 96.62 93 VAL A C 1
ATOM 745 O O . VAL A 1 93 ? -11.964 7.516 9.237 1.00 96.62 93 VAL A O 1
ATOM 748 N N . GLY A 1 94 ? -9.944 6.693 9.796 1.00 97.50 94 GLY A N 1
ATOM 749 C CA . GLY A 1 94 ? -10.274 6.189 11.126 1.00 97.50 94 GLY A CA 1
ATOM 750 C C . GLY A 1 94 ? -10.755 4.734 11.163 1.00 97.50 94 GLY A C 1
ATOM 751 O O . GLY A 1 94 ? -10.883 4.180 12.253 1.00 97.50 94 GLY A O 1
ATOM 752 N N . GLU A 1 95 ? -11.019 4.085 10.020 1.00 98.00 95 GLU A N 1
ATOM 753 C CA . GLU A 1 95 ? -11.341 2.651 9.998 1.00 98.00 95 GLU A CA 1
ATOM 754 C C . GLU A 1 95 ? -10.088 1.790 10.168 1.00 98.00 95 GLU A C 1
ATOM 756 O O . GLU A 1 95 ? -8.987 2.149 9.747 1.00 98.00 95 GLU A O 1
ATOM 761 N N . ARG A 1 96 ? -10.276 0.599 10.742 1.00 97.94 96 ARG A N 1
ATOM 762 C CA . ARG A 1 96 ? -9.224 -0.410 10.811 1.00 97.94 96 ARG A CA 1
ATOM 763 C C . ARG A 1 96 ? -9.052 -1.100 9.463 1.00 97.94 96 ARG A C 1
ATOM 765 O O . ARG A 1 96 ? -10.032 -1.511 8.837 1.00 97.94 96 ARG A O 1
ATOM 772 N N . ILE A 1 97 ? -7.801 -1.281 9.066 1.00 98.44 97 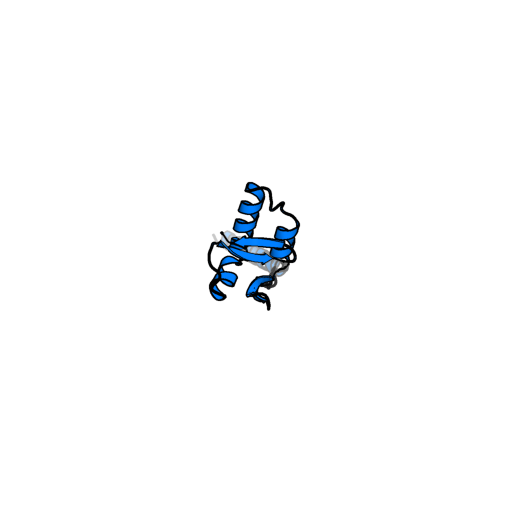ILE A N 1
ATOM 773 C CA . ILE A 1 97 ? -7.406 -2.098 7.923 1.00 98.44 97 ILE A CA 1
ATOM 774 C C . ILE A 1 97 ? -6.428 -3.179 8.375 1.00 98.44 97 ILE A C 1
ATOM 776 O O . ILE A 1 97 ? -5.749 -3.031 9.391 1.00 98.44 97 ILE A O 1
ATOM 780 N N . ARG A 1 98 ? -6.335 -4.246 7.587 1.00 98.56 98 ARG A N 1
ATOM 781 C CA . ARG A 1 98 ? -5.355 -5.319 7.745 1.00 98.56 98 ARG A CA 1
ATOM 782 C C . ARG A 1 98 ? -4.469 -5.373 6.503 1.00 98.56 98 ARG A C 1
ATOM 784 O O . ARG A 1 98 ? -4.985 -5.425 5.389 1.00 98.56 98 ARG A O 1
ATOM 791 N N . VAL A 1 99 ? -3.154 -5.337 6.678 1.00 98.00 99 VAL A N 1
ATOM 792 C CA . VAL A 1 99 ? -2.153 -5.436 5.607 1.00 98.00 99 VAL A CA 1
ATOM 793 C C . VAL A 1 99 ? -1.216 -6.589 5.962 1.00 98.00 99 VAL A C 1
ATOM 795 O O . VAL A 1 99 ? -0.398 -6.474 6.872 1.00 98.00 99 VAL A O 1
ATOM 798 N N . GLY A 1 100 ? -1.366 -7.729 5.286 1.00 91.81 100 GLY A N 1
ATOM 799 C CA . GLY A 1 100 ? -0.757 -8.984 5.742 1.00 91.81 100 GLY A CA 1
ATOM 800 C C . GLY A 1 100 ? -1.323 -9.397 7.105 1.00 91.81 100 GLY A C 1
ATOM 801 O O . GLY A 1 100 ? -2.537 -9.415 7.287 1.00 91.81 100 GLY A O 1
ATOM 802 N N . GLU A 1 101 ? -0.447 -9.665 8.072 1.00 92.69 101 GLU A N 1
ATOM 803 C CA . GLU A 1 101 ? -0.823 -9.991 9.461 1.00 92.69 101 GLU A CA 1
ATOM 804 C C . GLU A 1 101 ? -0.958 -8.748 10.361 1.00 92.69 101 GLU A C 1
ATOM 806 O O . GLU A 1 101 ? -1.252 -8.860 11.549 1.00 92.69 101 GLU A O 1
ATOM 811 N N . VAL A 1 102 ? -0.721 -7.551 9.817 1.00 97.31 102 VAL A N 1
ATOM 812 C CA . VAL A 1 102 ? -0.645 -6.311 10.595 1.00 97.31 102 VAL A CA 1
ATOM 813 C C . VAL A 1 102 ? -1.950 -5.534 10.488 1.00 97.31 102 VAL A C 1
ATOM 815 O O . VAL A 1 102 ? -2.399 -5.199 9.391 1.00 97.31 102 VAL A O 1
ATOM 818 N N . GLU A 1 103 ? -2.560 -5.222 11.631 1.00 97.50 103 GLU A N 1
ATOM 819 C CA . GLU A 1 103 ? -3.728 -4.344 11.713 1.00 97.50 103 GLU A CA 1
ATOM 820 C C . GLU A 1 103 ? -3.328 -2.939 12.156 1.00 97.50 103 GLU A C 1
ATOM 822 O O . GLU A 1 103 ? -2.593 -2.769 13.124 1.00 97.50 103 GLU A O 1
ATOM 827 N N . LEU A 1 104 ? -3.856 -1.928 11.469 1.00 97.25 104 LEU A N 1
ATOM 828 C CA . LEU A 1 104 ? -3.645 -0.524 11.805 1.00 97.25 104 LEU A CA 1
ATOM 829 C C . LEU A 1 104 ? -4.860 0.323 11.427 1.00 97.25 104 LEU A C 1
ATOM 831 O O . LEU A 1 104 ? -5.711 -0.081 10.630 1.00 97.25 104 LEU A O 1
ATOM 835 N N . THR A 1 105 ? -4.940 1.515 12.004 1.00 97.75 105 THR A N 1
ATOM 836 C CA . THR A 1 105 ? -5.934 2.518 11.619 1.00 97.75 105 THR A CA 1
ATOM 837 C C . THR A 1 105 ? -5.508 3.185 10.315 1.00 97.75 105 THR A C 1
ATOM 839 O O . THR A 1 105 ? -4.347 3.550 10.147 1.00 97.75 105 THR A O 1
ATOM 842 N N . TRP A 1 106 ? -6.441 3.337 9.378 1.00 97.88 106 TRP A N 1
ATOM 843 C CA . TRP A 1 106 ? -6.212 4.081 8.146 1.00 97.88 106 TRP A CA 1
ATOM 844 C C . TRP A 1 106 ? -6.414 5.578 8.380 1.00 97.88 106 TRP A C 1
ATOM 846 O O . TRP A 1 106 ? -7.501 5.985 8.783 1.00 97.88 106 TRP A O 1
ATOM 856 N N . GLU A 1 107 ? -5.391 6.387 8.106 1.00 94.62 107 GLU A N 1
ATOM 857 C CA . GLU A 1 107 ? -5.403 7.847 8.305 1.00 94.62 107 GLU A CA 1
ATOM 858 C C . GLU A 1 107 ? -5.470 8.635 6.987 1.00 94.62 107 GLU A C 1
ATOM 860 O O . GLU A 1 107 ? -4.972 8.140 5.942 1.00 94.62 107 GLU A O 1
#

Secondary structure (DSSP, 8-state):
-HHHHHHHHHHHHHHHHHHHHSPPPP--------PPPPEEEE-TTSPEEEE-HHHHHHHHHS-SSSHHHHHHHHHHHHHHTHHHHHHHTTPPTT-EEEETTEEEE--

Radius of gyration: 28.82 Å; chains: 1; bounding box: 55×34×77 Å

Foldseek 3Di:
DVVVVVVVVVVVVVVVVVVVPDDPDDDDDDDPPPQPAWAWDQDPVRAIEIDHPVLLVLLVPFDCVDPVSVVVSLVVCVVSVVVVNCVVVVHDQQGWHHYHNHIDGRD